Protein AF-A0A8S9W994-F1 (afdb_monomer_lite)

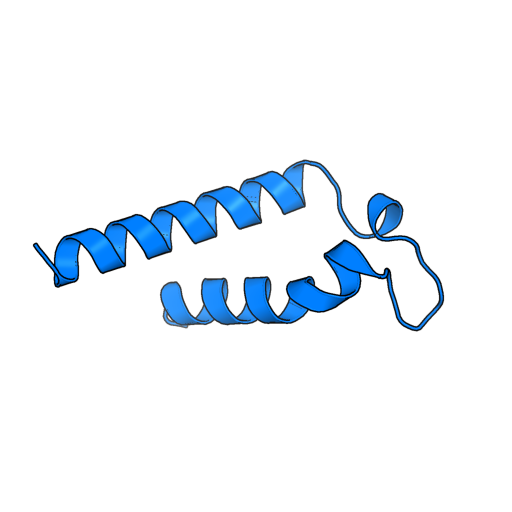Radius of gyration: 13.37 Å; chains: 1; bounding box: 29×18×41 Å

Structure (mmCIF, N/CA/C/O backbone):
data_AF-A0A8S9W994-F1
#
_entry.id   AF-A0A8S9W994-F1
#
loop_
_atom_site.group_PDB
_atom_site.id
_atom_site.type_symbol
_atom_site.label_atom_id
_atom_site.label_alt_id
_atom_site.label_comp_id
_atom_site.label_asym_id
_atom_site.label_entity_id
_atom_site.label_seq_id
_atom_site.pdbx_PDB_ins_code
_atom_site.Cartn_x
_atom_site.Cartn_y
_atom_site.Cartn_z
_atom_site.occupancy
_atom_site.B_iso_or_equiv
_atom_site.auth_seq_id
_atom_site.auth_comp_id
_atom_site.auth_asym_id
_atom_site.auth_atom_id
_atom_site.pdbx_PDB_model_num
ATOM 1 N N . MET A 1 1 ? -19.813 4.617 -3.496 1.00 56.38 1 MET A N 1
ATOM 2 C CA . MET A 1 1 ? -19.212 3.376 -2.964 1.00 56.38 1 MET A CA 1
ATOM 3 C C . MET A 1 1 ? -18.890 3.590 -1.499 1.00 56.38 1 MET A C 1
ATOM 5 O O . MET A 1 1 ? -18.599 4.723 -1.131 1.00 56.38 1 MET A O 1
ATOM 9 N N . ASP A 1 2 ? -18.978 2.545 -0.679 1.00 89.56 2 ASP A N 1
ATOM 10 C CA . ASP A 1 2 ? -18.529 2.593 0.715 1.00 89.56 2 ASP A CA 1
ATOM 11 C C . ASP A 1 2 ? -16.996 2.744 0.751 1.00 89.56 2 ASP A C 1
ATOM 13 O O . ASP A 1 2 ? -16.290 2.058 0.008 1.00 89.56 2 ASP A O 1
ATOM 17 N N . LYS A 1 3 ? -16.478 3.664 1.573 1.00 92.44 3 LYS A N 1
ATOM 18 C CA . LYS A 1 3 ? -15.044 3.998 1.628 1.00 92.44 3 LYS A CA 1
ATOM 19 C C . LYS A 1 3 ? -14.193 2.775 1.980 1.00 92.44 3 LYS A C 1
ATOM 21 O O . LYS A 1 3 ? -13.094 2.629 1.454 1.00 92.44 3 LYS A O 1
ATOM 26 N N . ILE A 1 4 ? -14.710 1.883 2.829 1.00 94.12 4 ILE A N 1
ATOM 27 C CA . ILE A 1 4 ? -14.007 0.651 3.206 1.00 94.12 4 ILE A CA 1
ATOM 28 C C . ILE A 1 4 ? -13.863 -0.322 2.033 1.00 94.12 4 ILE A C 1
ATOM 30 O O . ILE A 1 4 ? -12.810 -0.939 1.888 1.00 94.12 4 ILE A O 1
ATOM 34 N N . ALA A 1 5 ? -14.891 -0.433 1.186 1.00 95.25 5 ALA A N 1
ATOM 35 C CA . ALA A 1 5 ? -14.863 -1.308 0.019 1.00 95.25 5 ALA A CA 1
ATOM 36 C C . ALA A 1 5 ? -13.827 -0.807 -0.992 1.00 95.25 5 ALA A C 1
ATOM 38 O O . ALA A 1 5 ? -12.985 -1.581 -1.420 1.00 95.25 5 ALA A O 1
ATOM 39 N N . TYR A 1 6 ? -13.808 0.507 -1.251 1.00 95.62 6 TYR A N 1
ATOM 40 C CA . TYR A 1 6 ? -12.810 1.131 -2.124 1.00 95.62 6 TYR A CA 1
ATOM 41 C C . TYR A 1 6 ? -11.373 0.843 -1.666 1.00 95.62 6 TYR A C 1
ATOM 43 O O . TYR A 1 6 ? -10.581 0.315 -2.435 1.00 95.62 6 TYR A O 1
ATOM 51 N N . ILE A 1 7 ? -11.053 1.118 -0.395 1.00 96.38 7 ILE A N 1
ATOM 52 C CA . ILE A 1 7 ? -9.708 0.861 0.149 1.00 96.38 7 ILE A CA 1
ATOM 53 C C . ILE A 1 7 ? -9.351 -0.628 0.046 1.00 96.38 7 ILE A C 1
ATOM 55 O O . ILE A 1 7 ? -8.220 -0.967 -0.292 1.00 96.38 7 ILE A O 1
ATOM 59 N N . SER A 1 8 ? -10.302 -1.516 0.345 1.00 94.75 8 SER A N 1
ATOM 60 C CA . SER A 1 8 ? -10.060 -2.961 0.298 1.00 94.75 8 SER A CA 1
ATOM 61 C C . SER A 1 8 ? -9.763 -3.438 -1.122 1.00 94.75 8 SER A C 1
ATOM 63 O O . SER A 1 8 ? -8.826 -4.211 -1.308 1.00 94.75 8 SER A O 1
ATOM 65 N N . ASP A 1 9 ? -10.521 -2.957 -2.107 1.00 96.44 9 ASP A N 1
ATOM 66 C CA . ASP A 1 9 ? -10.343 -3.326 -3.510 1.00 96.44 9 ASP A CA 1
ATOM 67 C C . ASP A 1 9 ? -8.997 -2.827 -4.048 1.00 96.44 9 ASP A C 1
ATOM 69 O O . ASP A 1 9 ? -8.266 -3.606 -4.657 1.00 96.44 9 ASP A O 1
ATOM 73 N N . THR A 1 10 ? -8.624 -1.574 -3.764 1.00 95.56 10 THR A N 1
ATOM 74 C CA . THR A 1 10 ? -7.332 -1.008 -4.188 1.00 95.56 10 THR A CA 1
ATOM 75 C C . THR A 1 10 ? -6.159 -1.785 -3.589 1.00 95.56 10 THR A C 1
ATOM 77 O O . THR A 1 10 ? -5.311 -2.286 -4.321 1.00 95.56 10 THR A O 1
ATOM 80 N N . LEU A 1 11 ? -6.150 -1.999 -2.266 1.00 95.69 11 LEU A N 1
ATOM 81 C CA . LEU A 1 11 ? -5.073 -2.752 -1.609 1.00 95.69 11 LEU A CA 1
ATOM 82 C C . LEU A 1 11 ? -4.991 -4.209 -2.091 1.00 95.69 11 LEU A C 1
ATOM 84 O O . LEU A 1 11 ? -3.907 -4.792 -2.119 1.00 95.69 11 LEU A O 1
ATOM 88 N N . ALA A 1 12 ? -6.126 -4.820 -2.441 1.00 96.56 12 ALA A N 1
ATOM 89 C CA . ALA A 1 12 ? -6.151 -6.169 -2.994 1.00 96.56 12 ALA A CA 1
ATOM 90 C C . ALA A 1 12 ? -5.594 -6.213 -4.422 1.00 96.56 12 ALA A C 1
ATOM 92 O O . ALA A 1 12 ? -4.844 -7.135 -4.742 1.00 96.56 12 ALA A O 1
ATOM 93 N N . PHE A 1 13 ? -5.937 -5.225 -5.249 1.00 94.88 13 PHE A N 1
ATOM 94 C CA . PHE A 1 13 ? -5.444 -5.089 -6.615 1.00 94.88 13 PHE A CA 1
ATOM 95 C C . PHE A 1 13 ? -3.921 -4.901 -6.653 1.00 94.88 13 PHE A C 1
ATOM 97 O O . PHE A 1 13 ? -3.232 -5.607 -7.387 1.00 94.88 13 PHE A O 1
ATOM 104 N N . ASP A 1 14 ? -3.384 -4.034 -5.791 1.00 95.50 14 ASP A N 1
ATOM 105 C CA . ASP A 1 14 ? -1.953 -3.703 -5.771 1.00 95.50 14 ASP A CA 1
ATOM 106 C C . ASP A 1 14 ? -1.067 -4.780 -5.139 1.00 95.50 14 ASP A C 1
ATOM 108 O O . ASP A 1 14 ? 0.162 -4.740 -5.242 1.00 95.50 14 ASP A O 1
ATOM 112 N N . ARG A 1 15 ? -1.666 -5.781 -4.488 1.00 94.62 15 ARG A N 1
ATOM 113 C CA . ARG A 1 15 ? -0.927 -6.764 -3.694 1.00 94.62 15 ARG A CA 1
ATOM 114 C C . ARG A 1 15 ? 0.119 -7.531 -4.493 1.00 94.62 15 ARG A C 1
ATOM 116 O O . ARG A 1 15 ? 1.191 -7.780 -3.963 1.00 94.62 15 ARG A O 1
ATOM 123 N N . GLU A 1 16 ? -0.199 -8.021 -5.684 1.00 96.31 16 GLU A N 1
ATOM 124 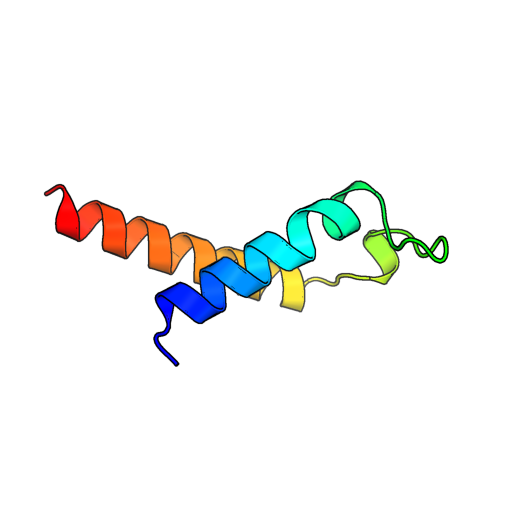C CA . GLU A 1 16 ? 0.756 -8.807 -6.477 1.00 96.31 16 GLU A CA 1
ATOM 125 C C . GLU A 1 16 ? 1.763 -7.903 -7.210 1.00 96.31 16 GLU A C 1
ATOM 127 O O . GLU A 1 16 ? 2.973 -8.119 -7.049 1.00 96.31 16 GLU A O 1
ATOM 132 N N . PRO A 1 17 ? 1.327 -6.847 -7.928 1.00 96.25 17 PRO A N 1
ATOM 133 C CA . PRO A 1 17 ? 2.247 -6.022 -8.704 1.00 96.25 17 PRO A CA 1
ATOM 134 C C . PRO A 1 17 ? 3.248 -5.250 -7.839 1.00 96.25 17 PRO A C 1
ATOM 136 O O . PRO A 1 17 ? 4.380 -5.037 -8.273 1.00 96.25 17 PRO A O 1
ATOM 139 N N . ALA A 1 18 ? 2.897 -4.899 -6.596 1.00 96.06 18 ALA A N 1
ATOM 140 C CA . ALA A 1 18 ? 3.813 -4.227 -5.672 1.00 96.06 18 ALA A CA 1
ATOM 141 C C . ALA A 1 18 ? 5.037 -5.079 -5.282 1.00 96.06 18 ALA A C 1
ATOM 143 O O . ALA A 1 18 ? 6.062 -4.533 -4.876 1.00 96.06 18 ALA A O 1
ATOM 144 N N . PHE A 1 19 ? 4.956 -6.409 -5.404 1.00 94.50 19 PHE A N 1
ATOM 145 C CA . PHE A 1 19 ? 6.065 -7.316 -5.081 1.00 94.50 19 PHE A CA 1
ATOM 146 C C . PHE A 1 19 ? 6.746 -7.882 -6.322 1.00 94.50 19 PHE A C 1
ATOM 148 O O . PHE A 1 19 ? 7.959 -8.088 -6.308 1.00 94.50 19 PHE A O 1
ATOM 155 N N . TYR A 1 20 ? 5.977 -8.155 -7.376 1.00 95.81 20 TYR A N 1
ATOM 156 C CA . TYR A 1 20 ? 6.462 -8.911 -8.531 1.00 95.81 20 TYR A CA 1
ATOM 157 C C . TYR A 1 20 ? 6.516 -8.098 -9.826 1.00 95.81 20 TYR A C 1
ATOM 159 O O . TYR A 1 20 ? 7.070 -8.580 -10.812 1.00 95.81 20 TYR A O 1
ATOM 167 N N . GLY A 1 21 ? 6.008 -6.864 -9.824 1.00 95.31 21 GLY A N 1
ATOM 168 C CA . GLY A 1 21 ? 5.831 -6.088 -11.045 1.00 95.31 21 GLY A CA 1
ATOM 169 C C . GLY A 1 21 ? 4.619 -6.545 -11.862 1.00 95.31 21 GLY A C 1
ATOM 170 O O . GLY A 1 21 ? 3.830 -7.387 -11.432 1.00 95.31 21 GLY A O 1
ATOM 171 N N . SER A 1 22 ? 4.444 -5.966 -13.048 1.00 94.88 22 SER A N 1
ATOM 172 C CA . SER A 1 22 ? 3.313 -6.277 -13.923 1.00 94.88 22 SER A CA 1
ATOM 173 C C . SER A 1 22 ? 3.549 -7.573 -14.697 1.00 94.88 22 SER A C 1
ATOM 175 O O . SER A 1 22 ? 4.685 -7.983 -14.945 1.00 94.88 22 SER A O 1
ATOM 177 N N . HIS A 1 23 ? 2.468 -8.187 -15.183 1.00 92.62 23 HIS A N 1
ATOM 178 C CA . HIS A 1 23 ? 2.558 -9.331 -16.099 1.00 92.62 23 HIS A CA 1
ATOM 179 C C . HIS A 1 23 ? 3.266 -9.001 -17.425 1.00 92.62 23 HIS A C 1
ATOM 181 O O . HIS A 1 23 ? 3.730 -9.909 -18.111 1.00 92.62 23 HIS A O 1
ATOM 187 N N . GLU A 1 24 ? 3.374 -7.719 -17.777 1.00 94.81 24 GLU A N 1
ATOM 188 C CA . GLU A 1 24 ? 4.094 -7.240 -18.961 1.00 94.81 24 GLU A CA 1
ATOM 189 C C . GLU A 1 24 ? 5.599 -7.038 -18.700 1.00 94.81 24 GLU A C 1
ATOM 191 O O . GLU A 1 24 ? 6.340 -6.676 -19.611 1.00 94.81 24 GLU A O 1
ATOM 196 N N . GLY A 1 25 ? 6.069 -7.303 -17.474 1.00 94.50 25 GLY A N 1
ATOM 197 C CA . GLY A 1 25 ? 7.480 -7.225 -17.092 1.00 94.50 25 GLY A CA 1
ATOM 198 C C . GLY A 1 25 ? 7.930 -5.862 -16.563 1.00 94.50 25 GLY A C 1
ATOM 199 O O . GLY A 1 25 ? 9.133 -5.629 -16.463 1.00 94.50 25 GLY A O 1
ATOM 200 N N . ILE A 1 26 ? 6.998 -4.967 -16.216 1.00 96.88 26 ILE A N 1
ATOM 201 C CA . ILE A 1 26 ? 7.322 -3.666 -15.613 1.00 96.88 26 ILE A CA 1
ATOM 202 C C . ILE A 1 26 ? 7.646 -3.886 -14.128 1.00 96.88 26 ILE A C 1
ATOM 204 O O . ILE A 1 26 ? 6.811 -4.451 -13.417 1.00 96.88 26 ILE A O 1
ATOM 208 N N . PRO A 1 27 ? 8.821 -3.471 -13.621 1.00 97.00 27 PRO A N 1
ATOM 209 C CA . PRO A 1 27 ? 9.174 -3.668 -12.219 1.00 97.00 27 PRO A CA 1
ATOM 210 C C . PRO A 1 27 ? 8.308 -2.806 -11.290 1.00 97.00 27 PRO A C 1
ATOM 212 O O . PRO A 1 27 ? 7.901 -1.702 -11.641 1.00 97.00 27 PRO A O 1
ATOM 215 N N . ALA A 1 28 ? 8.091 -3.271 -10.056 1.00 95.12 28 ALA A N 1
ATOM 216 C CA . ALA A 1 28 ? 7.273 -2.566 -9.063 1.00 95.12 28 ALA A CA 1
ATOM 217 C C . ALA A 1 28 ? 7.722 -1.112 -8.814 1.00 95.12 28 ALA A C 1
ATOM 219 O O . ALA A 1 28 ? 6.888 -0.233 -8.632 1.00 95.12 28 ALA A O 1
ATOM 220 N N . SER A 1 29 ? 9.030 -0.838 -8.869 1.00 95.50 29 SER A N 1
ATOM 221 C CA . SER A 1 29 ? 9.591 0.512 -8.704 1.00 95.50 29 SER A CA 1
ATOM 222 C C .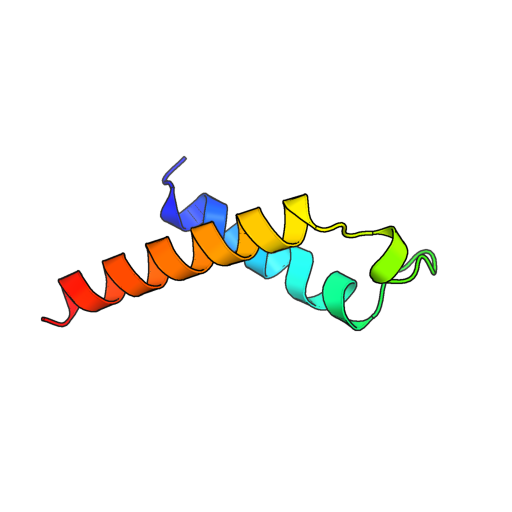 SER A 1 29 ? 9.243 1.492 -9.828 1.00 95.50 29 SER A C 1
ATOM 224 O O . SER A 1 29 ? 9.497 2.681 -9.683 1.00 95.50 29 SER A O 1
ATOM 226 N N . GLU A 1 30 ? 8.751 0.993 -10.963 1.00 97.12 30 GLU A N 1
ATOM 227 C CA . GLU A 1 30 ? 8.257 1.805 -12.082 1.00 97.12 30 GLU A CA 1
ATOM 228 C C . GLU A 1 30 ? 6.725 1.878 -12.116 1.00 97.12 30 GLU A C 1
ATOM 230 O O . GLU A 1 30 ? 6.176 2.755 -12.775 1.00 97.12 30 GLU A O 1
ATOM 235 N N . LEU A 1 31 ? 6.037 0.968 -11.417 1.00 96.25 31 LEU A N 1
ATOM 236 C CA . LEU A 1 31 ? 4.577 0.960 -11.299 1.00 96.25 31 LEU A CA 1
ATOM 237 C C . LEU A 1 31 ? 4.062 1.880 -10.200 1.00 96.25 31 LEU A C 1
ATOM 239 O O . LEU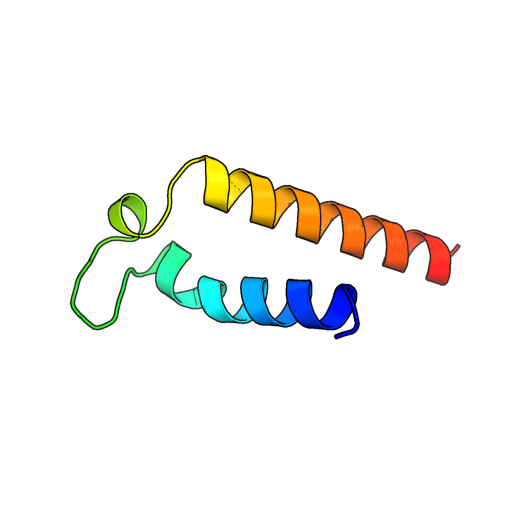 A 1 31 ? 2.958 2.395 -10.327 1.00 96.25 31 LEU A O 1
ATOM 243 N N . TYR A 1 32 ? 4.843 2.031 -9.133 1.00 96.12 32 TYR A N 1
ATOM 244 C CA . TYR A 1 32 ? 4.432 2.736 -7.932 1.00 96.12 32 TYR A CA 1
ATOM 245 C C . TYR A 1 32 ? 5.443 3.800 -7.558 1.00 96.12 32 TYR A C 1
ATOM 247 O O . TYR A 1 32 ? 6.659 3.583 -7.610 1.00 96.12 32 TYR A O 1
ATOM 255 N N . ASP A 1 33 ? 4.927 4.922 -7.091 1.00 96.75 33 ASP A N 1
ATOM 256 C CA . ASP A 1 33 ? 5.715 6.007 -6.557 1.00 96.75 33 ASP A CA 1
ATOM 257 C C . ASP A 1 33 ? 5.423 6.259 -5.066 1.00 96.75 33 ASP A C 1
ATOM 259 O O . ASP A 1 33 ? 4.869 5.442 -4.322 1.00 96.75 33 ASP A O 1
ATOM 263 N N . LYS A 1 34 ? 5.917 7.398 -4.580 1.00 97.50 34 LYS A N 1
ATOM 264 C CA . LYS A 1 34 ? 5.761 7.798 -3.184 1.00 97.50 34 LYS A CA 1
ATOM 265 C C . LYS A 1 34 ? 4.314 8.174 -2.846 1.00 97.50 34 LYS A C 1
ATOM 267 O O . LYS A 1 34 ? 3.921 8.004 -1.691 1.00 97.50 34 LYS A O 1
ATOM 272 N N . GLU A 1 35 ? 3.578 8.749 -3.790 1.00 97.56 35 GLU A N 1
ATOM 273 C CA . GLU A 1 35 ? 2.186 9.157 -3.611 1.00 97.56 35 GLU A CA 1
ATOM 274 C C . GLU A 1 35 ? 1.310 7.910 -3.473 1.00 97.56 35 GLU A C 1
ATOM 276 O O . GLU A 1 35 ? 0.595 7.803 -2.476 1.00 97.56 35 GLU A O 1
ATOM 281 N N . ASP A 1 36 ? 1.510 6.903 -4.329 1.00 96.12 36 ASP A N 1
ATOM 282 C CA . ASP A 1 36 ? 0.821 5.607 -4.224 1.00 96.12 36 ASP A CA 1
ATOM 283 C C . ASP A 1 36 ? 1.039 4.955 -2.848 1.00 96.12 36 ASP A C 1
ATOM 285 O O . ASP A 1 36 ? 0.105 4.524 -2.162 1.00 96.12 36 ASP A O 1
ATOM 289 N N . ALA A 1 37 ? 2.293 4.939 -2.384 1.00 96.06 37 ALA A N 1
ATOM 290 C CA . ALA A 1 37 ? 2.639 4.393 -1.075 1.00 96.06 37 ALA A CA 1
ATOM 291 C C . ALA A 1 37 ? 1.990 5.176 0.083 1.00 96.06 37 ALA A C 1
ATOM 293 O O . ALA A 1 37 ? 1.612 4.588 1.103 1.00 96.06 37 ALA A O 1
ATOM 294 N N . ALA A 1 38 ? 1.869 6.500 -0.049 1.00 98.06 38 ALA A N 1
ATOM 295 C CA . ALA A 1 38 ? 1.239 7.347 0.956 1.00 98.06 38 ALA A CA 1
ATOM 296 C C . ALA A 1 38 ? -0.277 7.106 1.028 1.00 98.06 38 ALA A C 1
ATOM 298 O O . ALA A 1 38 ? -0.814 6.972 2.131 1.00 98.06 38 ALA A O 1
ATOM 299 N N . GLU A 1 39 ? -0.947 6.982 -0.118 1.00 97.00 39 GLU A N 1
ATOM 300 C CA . GLU A 1 39 ? -2.380 6.684 -0.195 1.00 97.00 39 GLU A CA 1
ATOM 301 C C . GLU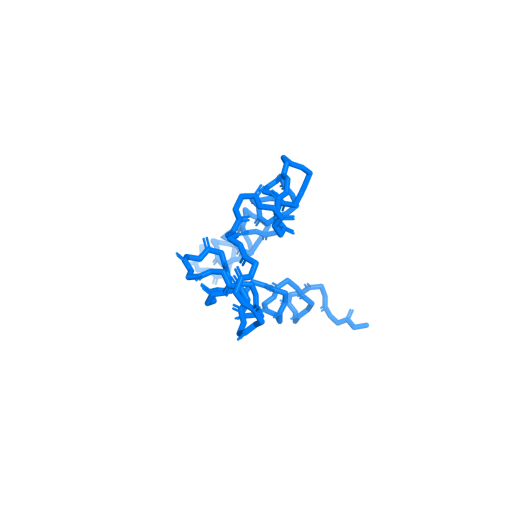 A 1 39 ? -2.706 5.302 0.384 1.00 97.00 39 GLU A C 1
ATOM 303 O O . GLU A 1 39 ? -3.610 5.169 1.219 1.00 97.00 39 GLU A O 1
ATOM 308 N N . ALA A 1 40 ? -1.920 4.279 0.030 1.00 97.25 40 ALA A N 1
ATOM 309 C CA . ALA A 1 40 ? -2.072 2.930 0.574 1.00 97.25 40 ALA A CA 1
ATOM 310 C C . ALA A 1 40 ? -1.908 2.907 2.105 1.00 97.25 40 ALA A C 1
ATOM 312 O O . ALA A 1 40 ? -2.668 2.237 2.820 1.00 97.25 4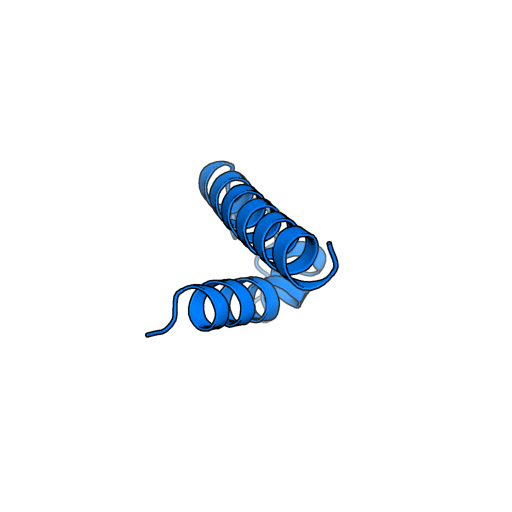0 ALA A O 1
ATOM 313 N N . LEU A 1 41 ? -0.946 3.673 2.633 1.00 98.06 41 LEU A N 1
ATOM 314 C CA . LEU A 1 41 ? -0.734 3.812 4.072 1.00 98.06 41 LEU A CA 1
ATOM 315 C C . LEU A 1 41 ? -1.909 4.522 4.755 1.00 98.06 41 LEU A C 1
ATOM 317 O O . LEU A 1 41 ? -2.392 4.044 5.785 1.00 98.06 41 LEU A O 1
ATOM 321 N N . GLU A 1 42 ? -2.389 5.637 4.201 1.00 97.88 42 GLU A N 1
ATOM 322 C CA . GLU A 1 42 ? -3.530 6.374 4.751 1.00 97.88 42 GLU A CA 1
ATOM 323 C C . GLU A 1 42 ? -4.788 5.497 4.790 1.00 97.88 42 GLU A C 1
ATOM 325 O O . GLU A 1 42 ? -5.452 5.400 5.830 1.00 97.88 42 GLU A O 1
ATOM 330 N N . GLY A 1 43 ? -5.083 4.798 3.689 1.00 97.00 43 GLY A N 1
ATOM 331 C CA . GLY A 1 43 ? -6.201 3.863 3.602 1.00 97.00 43 GLY A CA 1
ATOM 332 C C . GLY A 1 43 ? -6.099 2.754 4.649 1.00 97.00 43 GLY A C 1
ATOM 333 O O . GLY A 1 43 ? -7.048 2.511 5.401 1.00 97.00 43 GLY A O 1
ATOM 334 N N . THR A 1 44 ? -4.922 2.139 4.777 1.00 97.38 44 THR A N 1
ATOM 335 C CA . THR A 1 44 ? -4.660 1.091 5.774 1.00 97.38 44 THR A CA 1
ATOM 336 C C . THR A 1 44 ? -4.877 1.597 7.202 1.00 97.38 44 THR A C 1
ATOM 338 O O . THR A 1 44 ? -5.562 0.951 8.001 1.00 97.38 44 THR A O 1
ATOM 341 N N . LEU A 1 45 ? -4.344 2.775 7.541 1.00 98.12 45 LEU A N 1
ATOM 342 C CA . LEU A 1 45 ? -4.521 3.387 8.861 1.00 98.12 45 LEU A CA 1
ATOM 343 C C . LEU A 1 45 ? -5.990 3.692 9.161 1.00 98.12 45 LEU A C 1
ATOM 345 O O . LEU A 1 45 ? -6.448 3.489 10.291 1.00 98.12 45 LEU A O 1
ATOM 349 N N . TRP A 1 46 ? -6.743 4.152 8.163 1.00 97.06 46 TRP A N 1
ATOM 350 C CA . TRP A 1 46 ? -8.174 4.394 8.301 1.00 97.06 46 TRP A CA 1
ATOM 351 C C . TRP A 1 46 ? -8.935 3.100 8.625 1.00 97.06 46 TRP A C 1
ATOM 353 O O . TRP A 1 46 ? -9.711 3.080 9.586 1.00 97.06 46 TRP A O 1
ATOM 363 N N . VAL A 1 47 ? -8.655 2.004 7.907 1.00 96.12 47 VAL A N 1
ATOM 364 C CA . VAL A 1 47 ? -9.279 0.689 8.154 1.00 96.12 47 VAL A CA 1
ATOM 365 C C . VAL A 1 47 ? -8.920 0.163 9.544 1.00 96.12 47 VAL A C 1
ATOM 367 O O . VAL A 1 47 ? -9.809 -0.234 10.298 1.00 96.12 47 VAL A O 1
ATOM 370 N N . ILE A 1 48 ? -7.644 0.229 9.938 1.00 96.31 48 ILE A N 1
ATOM 371 C CA . ILE A 1 48 ? -7.192 -0.171 11.280 1.00 96.31 48 ILE A CA 1
ATOM 372 C C . ILE A 1 48 ? -7.954 0.600 12.364 1.00 96.31 48 ILE A C 1
ATOM 374 O O . ILE A 1 48 ? -8.403 0.012 13.348 1.00 96.31 48 ILE A O 1
ATOM 378 N N . ASN A 1 49 ? -8.113 1.914 12.200 1.00 96.25 49 ASN A N 1
ATOM 379 C CA . ASN A 1 49 ? -8.832 2.742 13.165 1.00 96.25 49 ASN A CA 1
ATOM 380 C C . ASN A 1 49 ? -10.320 2.391 13.242 1.00 96.25 49 ASN A C 1
ATOM 382 O O . ASN A 1 49 ? -10.886 2.407 14.334 1.00 96.25 49 ASN A O 1
ATOM 386 N N . MET A 1 50 ? -10.947 2.043 12.119 1.00 94.50 50 MET A N 1
ATOM 387 C CA . MET A 1 50 ? -12.318 1.541 12.115 1.00 94.50 50 MET A CA 1
ATOM 388 C C . MET A 1 50 ? -12.456 0.222 12.874 1.00 94.50 50 MET A C 1
ATOM 390 O O . MET A 1 50 ? -13.316 0.112 13.744 1.00 94.50 50 MET A O 1
ATOM 394 N N . VAL A 1 51 ? -11.587 -0.751 12.594 1.00 94.38 51 VAL A N 1
ATOM 395 C CA . VAL A 1 51 ? -11.599 -2.058 13.270 1.00 94.38 51 VAL A CA 1
ATOM 396 C C . VAL A 1 51 ? -11.387 -1.891 14.776 1.00 94.38 51 VAL A C 1
ATOM 398 O O . VAL A 1 51 ? -12.119 -2.476 15.570 1.00 94.38 51 VAL A O 1
ATOM 401 N N . LYS A 1 52 ? -10.455 -1.021 15.187 1.00 95.88 52 LYS A N 1
ATOM 402 C CA . LYS A 1 52 ? -10.237 -0.694 16.604 1.00 95.88 52 LYS A CA 1
ATOM 403 C C . LYS A 1 52 ? -11.501 -0.170 17.289 1.00 95.88 52 LYS A C 1
ATOM 405 O O . LYS A 1 52 ? -11.766 -0.572 18.410 1.00 95.88 52 LYS A O 1
ATOM 410 N N . ARG A 1 53 ? -12.292 0.682 16.626 1.00 94.69 53 ARG A N 1
ATOM 411 C CA . ARG A 1 53 ? -13.560 1.212 17.171 1.00 94.69 53 ARG A CA 1
ATOM 412 C C . ARG A 1 53 ? -14.696 0.191 17.222 1.00 94.69 53 ARG A C 1
ATOM 414 O O . ARG A 1 53 ? -15.681 0.434 17.899 1.00 94.69 53 ARG A O 1
ATOM 421 N N . ALA A 1 54 ? -14.611 -0.885 16.444 1.00 93.31 54 ALA A N 1
ATOM 422 C CA . ALA A 1 54 ? -15.630 -1.933 16.435 1.00 93.31 54 ALA A CA 1
ATOM 423 C C . ALA A 1 54 ? -15.382 -2.998 17.515 1.00 93.31 54 ALA A C 1
ATOM 425 O O . ALA A 1 54 ? -16.315 -3.680 17.928 1.00 93.31 54 ALA A O 1
ATOM 426 N N . ILE A 1 55 ? -14.123 -3.165 17.931 1.00 90.88 55 ILE A N 1
ATOM 427 C CA . ILE A 1 55 ? -13.700 -4.167 18.920 1.00 90.88 55 ILE A CA 1
ATOM 428 C C . ILE A 1 55 ? -13.651 -3.583 20.343 1.00 90.88 55 ILE A C 1
ATOM 430 O O . ILE A 1 55 ? -13.775 -4.337 21.307 1.00 90.88 55 ILE A O 1
ATOM 434 N N . ILE A 1 56 ? -13.454 -2.267 20.472 1.00 60.62 56 ILE A N 1
ATOM 435 C CA . ILE A 1 56 ? -13.376 -1.527 21.743 1.00 60.62 56 ILE A CA 1
ATOM 436 C C . ILE A 1 56 ? -14.675 -0.756 21.948 1.00 60.62 56 ILE A C 1
ATOM 438 O O . ILE A 1 56 ? -15.309 -0.960 23.005 1.00 60.62 56 ILE A O 1
#

Secondary structure (DSSP, 8-state):
--HHHHHHHHHHHHTTHHHH--TTS--HHHH--HHHHHHHHHHHHHHHHHHHHHH-

Foldseek 3Di:
DPLLVVLVVLCVVCVVCCCQNDPVPHHNPRVDDPVNVVVNVVSVVVVVVVVVVVVD

Sequence (56 aa):
MDKIAYISDTLAFDREPAFYGSHEGIPASELYDKEDAAEALEGTLWVINMVKRAII

pLDDT: mean 94.35, std 7.1, range [56.38, 98.12]